Protein AF-A0A392STG4-F1 (afdb_monomer_lite)

Sequence (89 aa):
VQERDALLVTVKGLEDKVRALEDKLKETEGRGAADVITEEERVVDRAGVYAGLSRAMLVSKIFELNDTMLETASSQFHNAIAQIRALNA

Structure (mmCIF, N/CA/C/O backbone):
data_AF-A0A392STG4-F1
#
_entry.id   AF-A0A392STG4-F1
#
loop_
_atom_site.group_PDB
_atom_site.id
_atom_site.type_symbol
_atom_site.label_atom_id
_atom_site.label_alt_id
_atom_site.label_comp_id
_atom_site.label_asym_id
_atom_site.label_entity_id
_atom_site.label_seq_id
_atom_site.pdbx_PDB_ins_code
_atom_site.Cartn_x
_atom_site.Cartn_y
_atom_site.Cartn_z
_atom_site.occupancy
_atom_site.B_iso_or_equiv
_atom_site.auth_seq_id
_atom_site.auth_comp_id
_atom_site.auth_asym_id
_atom_site.auth_atom_id
_atom_site.pdbx_PDB_model_num
ATOM 1 N N . VAL A 1 1 ? -29.207 -13.043 54.695 1.00 74.06 1 VAL A N 1
ATOM 2 C CA . VAL A 1 1 ? -28.960 -11.577 54.690 1.00 74.06 1 VAL A CA 1
ATOM 3 C C . VAL A 1 1 ? -27.488 -11.280 54.410 1.00 74.06 1 VAL A C 1
ATOM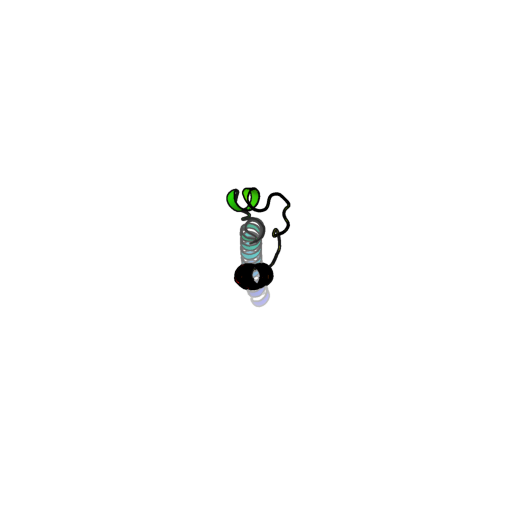 5 O O . VAL A 1 1 ? -27.229 -10.680 53.383 1.00 74.06 1 VAL A O 1
ATOM 8 N N . GLN A 1 2 ? -26.535 -11.817 55.184 1.00 87.50 2 GLN A N 1
ATOM 9 C CA . GLN A 1 2 ? -25.087 -11.625 54.948 1.00 87.50 2 GLN A CA 1
ATOM 10 C C . GLN A 1 2 ? -24.588 -11.973 53.535 1.00 87.50 2 GLN A C 1
ATOM 12 O O . GLN A 1 2 ? -23.871 -11.183 52.935 1.00 87.50 2 GLN A O 1
ATOM 17 N N . GLU A 1 3 ? -24.966 -13.130 52.988 1.00 88.56 3 GLU A N 1
ATOM 18 C CA . GLU A 1 3 ? -24.499 -13.567 51.660 1.00 88.56 3 GLU A CA 1
ATOM 19 C C . GLU A 1 3 ? -25.008 -12.657 50.532 1.00 88.56 3 GLU A C 1
ATOM 21 O O . GLU A 1 3 ? -24.261 -12.274 49.637 1.00 88.56 3 GLU A O 1
ATOM 26 N N . ARG A 1 4 ? -26.268 -12.221 50.639 1.00 92.12 4 ARG A N 1
ATOM 27 C CA . ARG A 1 4 ? -26.866 -11.229 49.739 1.00 92.12 4 ARG A CA 1
ATOM 28 C C . ARG A 1 4 ? -26.111 -9.900 49.800 1.00 92.12 4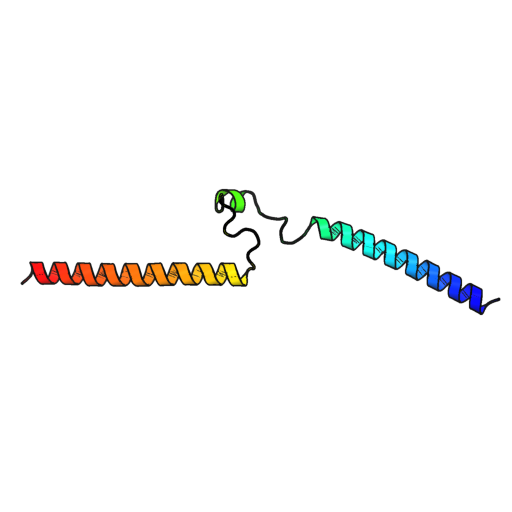 ARG A C 1
ATOM 30 O O . ARG A 1 4 ? -25.882 -9.285 48.764 1.00 92.12 4 ARG A O 1
ATOM 37 N N . ASP A 1 5 ? -25.739 -9.456 50.996 1.00 93.88 5 ASP A N 1
ATOM 38 C CA . ASP A 1 5 ? -25.051 -8.178 51.185 1.00 93.88 5 ASP A CA 1
ATOM 39 C C . ASP A 1 5 ? -23.605 -8.239 50.660 1.00 93.88 5 ASP A C 1
ATOM 41 O O . ASP A 1 5 ? -23.145 -7.297 50.017 1.00 93.88 5 ASP A O 1
ATOM 45 N N . ALA A 1 6 ? -22.921 -9.375 50.835 1.00 94.06 6 ALA A N 1
ATOM 46 C CA . ALA A 1 6 ? -21.611 -9.628 50.236 1.00 94.06 6 ALA A CA 1
ATOM 47 C C . ALA A 1 6 ? -21.676 -9.630 48.699 1.00 94.06 6 ALA A C 1
ATOM 49 O O . ALA A 1 6 ? -20.870 -8.967 48.044 1.00 94.06 6 ALA A O 1
ATOM 50 N N . LEU A 1 7 ? -22.677 -10.302 48.119 1.00 95.62 7 LEU A N 1
ATOM 51 C CA . LEU A 1 7 ? -22.910 -10.295 46.673 1.00 95.62 7 LEU A CA 1
ATOM 52 C C . LEU A 1 7 ? -23.177 -8.877 46.151 1.00 95.62 7 LEU A C 1
ATOM 5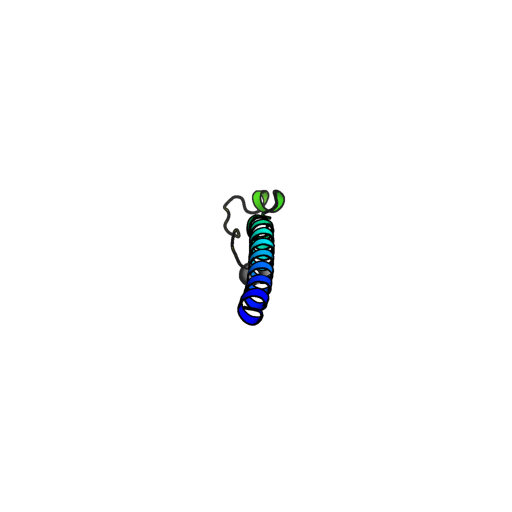4 O O . LEU A 1 7 ? -22.589 -8.475 45.150 1.00 95.62 7 LEU A O 1
ATOM 58 N N . LEU A 1 8 ? -23.973 -8.077 46.864 1.00 96.31 8 LEU A N 1
ATOM 59 C CA . LEU A 1 8 ? -24.250 -6.681 46.507 1.00 96.31 8 LEU A CA 1
ATOM 60 C C . LEU A 1 8 ? -22.984 -5.816 46.418 1.00 96.31 8 LEU A C 1
ATOM 62 O O . LEU A 1 8 ? -22.859 -4.999 45.505 1.00 96.31 8 LEU A O 1
ATOM 66 N N . VAL A 1 9 ? -22.033 -6.003 47.336 1.00 96.19 9 VAL A N 1
ATOM 67 C CA . VAL A 1 9 ? -20.743 -5.294 47.305 1.00 96.19 9 VAL A CA 1
ATOM 68 C C . VAL A 1 9 ? -19.915 -5.722 46.093 1.00 96.19 9 VAL A C 1
ATOM 70 O O . VAL A 1 9 ? -19.340 -4.872 45.412 1.00 96.19 9 VAL A O 1
ATOM 73 N N . THR A 1 10 ? -19.878 -7.022 45.789 1.00 96.50 10 THR A N 1
ATOM 74 C CA . THR A 1 10 ? -19.128 -7.523 44.626 1.00 96.50 10 THR A CA 1
ATOM 75 C C . THR A 1 10 ? -19.701 -7.030 43.301 1.00 96.50 10 THR A C 1
ATOM 77 O O . THR A 1 10 ? -18.931 -6.622 42.436 1.00 96.50 10 THR A O 1
ATOM 80 N N . VAL A 1 11 ? -21.031 -6.993 43.163 1.00 97.25 11 VAL A N 1
ATOM 81 C CA . VAL A 1 11 ? -21.708 -6.493 41.957 1.00 97.25 11 VAL A CA 1
ATOM 82 C C . VAL A 1 11 ? -21.371 -5.025 41.726 1.00 97.25 11 VAL A C 1
ATOM 84 O O . VAL A 1 11 ? -20.893 -4.695 40.646 1.00 97.25 11 VAL A O 1
ATOM 87 N N . LYS A 1 12 ? -21.478 -4.170 42.751 1.00 97.06 12 LYS A N 1
ATOM 88 C CA . LYS A 1 12 ? -21.066 -2.759 42.640 1.00 97.06 12 LYS A CA 1
ATOM 89 C C . LYS A 1 12 ? -19.606 -2.604 42.220 1.00 97.06 12 LYS A C 1
ATOM 91 O O . LYS A 1 12 ? -19.295 -1.829 41.323 1.00 97.06 12 LYS A O 1
ATOM 96 N N . GL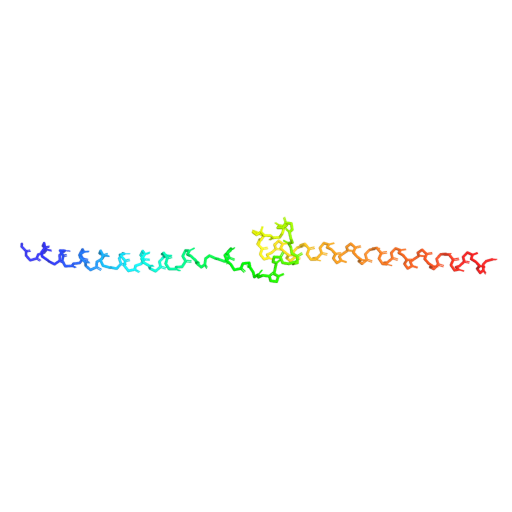Y A 1 13 ? -18.706 -3.377 42.829 1.00 97.62 13 GLY A N 1
ATOM 97 C CA . GLY A 1 13 ? -17.287 -3.334 42.476 1.00 97.62 13 GLY A CA 1
ATOM 98 C C . GLY A 1 13 ? -16.999 -3.787 41.039 1.00 97.62 13 GLY A C 1
ATOM 99 O O . GLY A 1 13 ? -16.043 -3.312 40.426 1.00 97.62 13 GLY A O 1
ATOM 100 N N . LEU A 1 14 ? -17.801 -4.702 40.490 1.00 97.62 14 LEU A N 1
ATOM 101 C CA . LEU A 1 14 ? -17.711 -5.113 39.088 1.00 97.62 14 LEU A CA 1
ATOM 102 C C . LEU A 1 14 ? -18.296 -4.053 38.151 1.00 97.62 14 LEU A C 1
ATOM 104 O O . LEU A 1 14 ? -17.661 -3.749 37.147 1.00 97.62 14 LEU A O 1
ATOM 108 N N . GLU A 1 15 ? -19.436 -3.453 38.491 1.00 97.81 15 GLU A N 1
ATOM 109 C CA . GLU A 1 15 ? -20.042 -2.352 37.728 1.00 97.81 15 GLU A CA 1
ATOM 110 C C . GLU A 1 15 ? -19.086 -1.158 37.597 1.00 97.81 15 GLU A C 1
ATOM 112 O O . GLU A 1 15 ? -18.924 -0.610 36.506 1.00 97.81 15 GLU A O 1
ATOM 117 N N . ASP A 1 16 ? -18.388 -0.795 38.677 1.00 98.12 16 ASP A N 1
ATOM 118 C CA . ASP A 1 16 ? -17.396 0.285 38.660 1.00 98.12 16 ASP A CA 1
ATOM 119 C C . ASP A 1 16 ? -16.186 -0.058 37.773 1.00 98.12 16 ASP A C 1
ATOM 121 O O . ASP A 1 16 ? -15.685 0.794 37.035 1.00 98.12 16 ASP A O 1
ATOM 125 N N . LYS A 1 17 ? -15.727 -1.319 37.792 1.00 97.75 17 LYS A N 1
ATOM 126 C CA . LYS A 1 17 ? -14.644 -1.786 36.909 1.00 97.75 17 LYS A CA 1
ATOM 127 C C . LYS A 1 17 ? -15.062 -1.798 35.446 1.00 97.75 17 LYS A C 1
ATOM 129 O O . LYS A 1 17 ? -14.261 -1.406 34.603 1.00 97.75 17 LYS A O 1
ATOM 134 N N . VAL A 1 18 ? -16.280 -2.247 35.147 1.00 97.75 18 VAL A N 1
ATOM 135 C CA . VAL A 1 18 ? -16.825 -2.243 33.784 1.00 97.75 18 VAL A CA 1
ATOM 136 C C . VAL A 1 18 ? -16.869 -0.814 33.261 1.00 97.75 18 VAL A C 1
ATOM 138 O O . VAL A 1 18 ? -16.303 -0.552 32.207 1.00 97.75 18 VAL A O 1
ATOM 141 N N . ARG A 1 19 ? -17.401 0.130 34.045 1.00 97.56 19 ARG A N 1
ATOM 142 C CA . ARG A 1 19 ? -17.441 1.548 33.666 1.00 97.56 19 ARG A CA 1
ATOM 143 C C . ARG A 1 19 ? -16.049 2.121 33.393 1.00 97.56 19 ARG A C 1
ATOM 145 O O . ARG A 1 19 ? -15.829 2.753 32.368 1.00 97.56 19 ARG A O 1
ATOM 152 N N . ALA A 1 20 ? -15.081 1.836 34.265 1.00 97.06 20 ALA A N 1
ATOM 153 C CA . ALA A 1 20 ? -13.702 2.281 34.069 1.00 97.06 20 ALA A CA 1
ATOM 154 C C . ALA A 1 20 ? -13.042 1.670 32.817 1.00 97.06 20 ALA A C 1
ATOM 156 O O . ALA A 1 20 ? -12.181 2.300 32.203 1.00 97.06 20 ALA A O 1
ATOM 157 N N . LEU A 1 21 ? -13.403 0.437 32.450 1.00 95.69 21 LEU A N 1
ATOM 158 C CA . LEU A 1 21 ? -12.931 -0.200 31.220 1.00 95.69 21 LEU A CA 1
ATOM 159 C C . LEU A 1 21 ? -13.606 0.388 29.976 1.00 95.69 21 LEU A C 1
ATOM 161 O O . LEU A 1 21 ? -12.918 0.599 28.983 1.00 95.69 21 LEU A O 1
ATOM 165 N N . GLU A 1 22 ? -14.900 0.698 30.034 1.00 94.06 22 GLU A N 1
ATOM 166 C CA . GLU A 1 22 ? -15.629 1.379 28.956 1.00 94.06 22 GLU A CA 1
ATOM 167 C C . GLU A 1 22 ? -15.075 2.785 28.688 1.00 94.06 22 GLU A C 1
ATOM 169 O O . GLU A 1 22 ? -14.889 3.160 27.531 1.00 94.06 22 GLU A O 1
ATOM 174 N N . ASP A 1 23 ? -14.749 3.546 29.736 1.00 93.81 23 ASP A N 1
ATOM 175 C CA . ASP A 1 23 ? -14.148 4.878 29.600 1.00 93.81 23 ASP A CA 1
ATOM 176 C C . ASP A 1 23 ? -12.752 4.807 28.964 1.00 93.81 23 ASP A C 1
ATOM 178 O O . ASP A 1 23 ? -12.434 5.585 28.063 1.00 93.81 23 ASP A O 1
ATOM 182 N N . LYS A 1 24 ? -11.930 3.826 29.368 1.00 90.94 24 LYS A N 1
ATOM 183 C CA . LYS A 1 24 ? -10.626 3.573 28.734 1.00 90.94 24 LYS A CA 1
ATOM 184 C C . LYS A 1 24 ? -10.773 3.151 27.281 1.00 90.94 24 LYS A C 1
ATOM 186 O O . LYS A 1 24 ? -10.004 3.611 26.444 1.00 90.94 24 LYS A O 1
ATOM 191 N N . LEU A 1 25 ? -11.744 2.289 26.982 1.00 86.56 25 LEU A N 1
ATOM 192 C CA . LEU A 1 25 ? -12.002 1.852 25.617 1.00 86.56 25 LEU A CA 1
ATOM 193 C C . LEU A 1 25 ? -12.347 3.061 24.743 1.00 86.56 25 LEU A C 1
ATOM 195 O O . LEU A 1 25 ? -11.682 3.262 23.733 1.00 86.56 25 LEU A O 1
ATOM 199 N N . LYS A 1 26 ? -13.254 3.934 25.195 1.00 85.50 26 LYS A N 1
ATOM 200 C CA . LYS A 1 26 ? -13.595 5.190 24.507 1.00 85.50 26 LYS A CA 1
ATOM 201 C C . LYS A 1 26 ? -12.396 6.122 24.319 1.00 85.50 26 LYS A C 1
ATOM 203 O O . LYS A 1 26 ? -12.247 6.714 23.253 1.00 85.50 26 LYS A O 1
ATOM 208 N N . GLU A 1 27 ? -11.521 6.246 25.321 1.00 81.00 27 GLU A N 1
ATOM 209 C CA . GLU A 1 27 ? -10.291 7.047 25.206 1.00 81.00 27 GLU A CA 1
ATOM 210 C C . GLU A 1 27 ? -9.354 6.491 24.117 1.00 81.00 27 GLU A C 1
ATOM 212 O O . GLU A 1 27 ? -8.698 7.249 23.399 1.00 81.00 27 GLU A O 1
ATOM 217 N N . THR A 1 28 ? -9.301 5.164 23.980 1.00 72.94 28 THR A N 1
ATOM 218 C CA . THR A 1 28 ? -8.477 4.477 22.975 1.00 72.94 28 THR A CA 1
ATOM 219 C C . THR A 1 28 ? -9.131 4.360 21.597 1.00 72.94 28 THR A C 1
ATOM 221 O O . THR A 1 28 ? -8.413 4.324 20.602 1.00 72.94 28 THR A O 1
ATOM 224 N N . GLU A 1 29 ? -10.462 4.349 21.507 1.00 64.50 29 GLU A N 1
ATOM 225 C CA . GLU A 1 29 ? -11.225 4.283 20.252 1.00 64.50 29 GLU A CA 1
ATOM 226 C C . GLU A 1 29 ? -10.997 5.532 19.387 1.00 64.50 29 GLU A C 1
ATOM 228 O O . GLU A 1 29 ? -10.886 5.420 18.170 1.00 64.50 29 GLU A O 1
ATOM 233 N N . GLY A 1 30 ? -10.812 6.704 20.010 1.00 55.28 30 GLY A N 1
ATOM 234 C CA . GLY A 1 30 ? -10.393 7.940 19.332 1.00 55.28 30 GLY A CA 1
ATOM 235 C C . GLY A 1 30 ? -8.897 8.013 18.990 1.00 55.28 30 GLY A C 1
ATOM 236 O O . GLY A 1 30 ? -8.440 9.008 18.444 1.00 55.28 30 GLY A O 1
ATOM 237 N N . A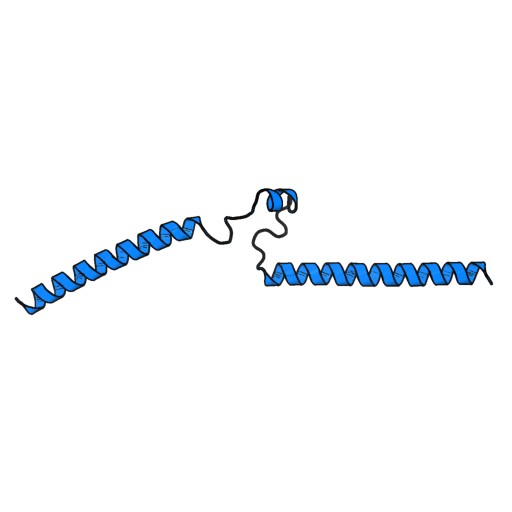RG A 1 31 ? -8.112 6.987 19.341 1.00 55.44 31 ARG A N 1
ATOM 238 C CA . ARG A 1 31 ? -6.684 6.843 18.999 1.00 55.44 31 ARG A CA 1
ATOM 239 C C . ARG A 1 31 ? -6.443 5.563 18.204 1.00 55.44 31 ARG A C 1
ATOM 241 O O . ARG A 1 31 ? -5.407 4.912 18.359 1.00 55.44 31 ARG A O 1
ATOM 248 N N . GLY A 1 32 ? -7.417 5.160 17.389 1.00 53.19 32 GLY A N 1
ATOM 249 C CA . GLY A 1 32 ? -7.233 4.050 16.467 1.00 53.19 32 GLY A CA 1
ATOM 250 C C . GLY A 1 32 ? -5.979 4.275 15.620 1.00 53.19 32 GLY A C 1
ATOM 251 O O . GLY A 1 32 ? -5.708 5.389 15.186 1.00 53.19 32 GLY A O 1
ATOM 252 N N . ALA A 1 33 ? -5.220 3.214 15.345 1.00 52.22 33 ALA A N 1
ATOM 253 C CA . ALA A 1 33 ? -4.044 3.265 14.468 1.00 52.22 33 ALA A CA 1
ATOM 254 C C . ALA A 1 33 ? -4.350 3.795 13.046 1.00 52.22 33 ALA A C 1
ATOM 256 O O . ALA A 1 33 ? -3.428 4.086 12.295 1.00 52.22 33 ALA A O 1
ATOM 257 N N . ALA A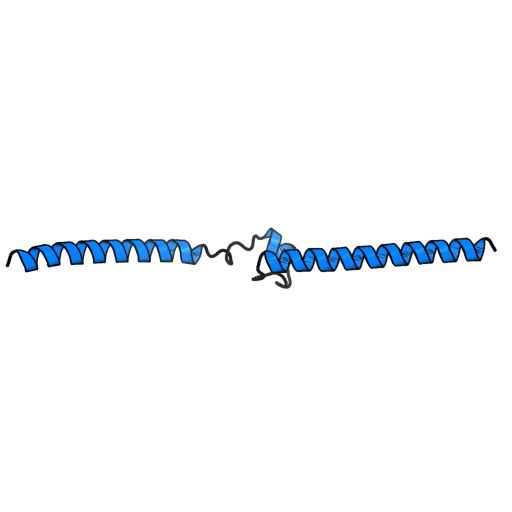 1 34 ? -5.633 3.916 12.688 1.00 50.66 34 ALA A N 1
ATOM 258 C CA . ALA A 1 34 ? -6.122 4.525 11.456 1.00 50.66 34 ALA A CA 1
ATOM 259 C C . ALA A 1 34 ? -6.247 6.064 11.515 1.00 50.66 34 ALA A C 1
ATOM 261 O O . ALA A 1 34 ? -6.378 6.683 10.466 1.00 50.66 34 ALA A O 1
ATOM 262 N N . ASP A 1 35 ? -6.212 6.679 12.704 1.00 52.62 35 ASP A N 1
ATOM 263 C CA . ASP A 1 35 ? -6.509 8.110 12.906 1.00 52.62 35 ASP A CA 1
ATOM 264 C C . ASP A 1 35 ? -5.252 8.988 13.043 1.00 52.62 35 ASP A C 1
ATOM 266 O O . ASP A 1 35 ? -5.330 10.191 13.272 1.00 52.62 35 ASP A O 1
ATOM 270 N N . VAL A 1 36 ? -4.066 8.397 12.873 1.00 60.75 36 VAL A N 1
ATOM 271 C CA . VAL A 1 36 ? -2.793 9.133 12.812 1.00 60.75 36 VAL A CA 1
ATOM 272 C C . VAL A 1 36 ? -2.227 9.052 11.396 1.00 60.75 36 VAL A C 1
ATOM 274 O O . VAL A 1 36 ? -1.070 8.696 11.198 1.00 60.75 36 VAL A O 1
ATOM 277 N N . ILE A 1 37 ? -3.052 9.360 10.392 1.00 68.25 37 ILE A N 1
ATOM 278 C CA . ILE A 1 37 ? -2.521 9.747 9.081 1.00 68.25 37 ILE A CA 1
ATOM 279 C C . ILE A 1 37 ? -1.930 11.137 9.285 1.00 68.25 37 ILE A C 1
ATOM 281 O O . ILE A 1 37 ? -2.664 12.103 9.506 1.00 68.25 37 ILE A O 1
ATOM 285 N N . THR A 1 38 ? -0.604 11.235 9.282 1.00 79.38 38 THR A N 1
ATOM 286 C CA . THR A 1 38 ? 0.049 12.529 9.484 1.00 79.38 38 THR A CA 1
ATOM 287 C C . THR A 1 38 ? -0.193 13.432 8.276 1.00 79.38 38 THR A C 1
ATOM 289 O O . THR A 1 38 ? -0.488 12.960 7.174 1.00 79.38 38 THR A O 1
ATOM 292 N N . GLU A 1 39 ? -0.060 14.746 8.447 1.00 81.25 39 GLU A N 1
ATOM 293 C CA . GLU A 1 39 ? -0.176 15.660 7.305 1.00 81.25 39 GLU A CA 1
ATOM 294 C C . GLU A 1 39 ? 0.874 15.355 6.229 1.00 81.25 39 GLU A C 1
ATOM 296 O O . GLU A 1 39 ? 0.597 15.467 5.036 1.00 81.25 39 GLU A O 1
ATOM 301 N N . GLU A 1 40 ? 2.053 14.872 6.623 1.00 83.81 40 GLU A N 1
ATOM 302 C CA . GLU A 1 40 ? 3.073 14.401 5.689 1.00 83.81 40 GLU A CA 1
ATOM 303 C C . GLU A 1 40 ? 2.582 13.201 4.867 1.00 83.81 40 GLU A C 1
ATOM 305 O O . GLU A 1 40 ? 2.777 13.176 3.651 1.00 83.81 40 GLU A O 1
ATOM 310 N N . GLU A 1 41 ? 1.899 12.237 5.491 1.00 84.94 41 GLU A N 1
ATOM 311 C CA . GLU A 1 41 ? 1.301 11.104 4.779 1.00 84.94 41 GLU A CA 1
ATOM 312 C C . GLU A 1 41 ? 0.209 11.572 3.808 1.00 84.94 41 GLU A C 1
ATOM 314 O O . GLU A 1 41 ? 0.203 11.147 2.654 1.00 84.94 41 GLU A O 1
ATOM 319 N N . ARG A 1 42 ? -0.641 12.532 4.202 1.00 85.75 42 ARG A N 1
ATOM 320 C CA . ARG A 1 42 ? -1.657 13.120 3.304 1.00 85.75 42 ARG A CA 1
ATOM 321 C C . ARG A 1 42 ? -1.052 13.854 2.108 1.00 85.75 42 ARG A C 1
ATOM 323 O O . ARG A 1 42 ? -1.661 13.899 1.036 1.00 85.75 42 ARG A O 1
ATOM 330 N N . VAL A 1 43 ? 0.120 14.466 2.281 1.00 92.56 43 VAL A N 1
ATOM 331 C CA . VAL A 1 43 ? 0.841 15.147 1.197 1.00 92.56 43 VAL A CA 1
ATOM 332 C C . VAL A 1 43 ? 1.401 14.134 0.198 1.00 92.56 43 VAL A C 1
ATOM 334 O O . VAL A 1 43 ? 1.308 14.368 -1.010 1.00 92.56 43 VAL A O 1
ATOM 337 N N . VAL A 1 44 ? 1.962 13.024 0.684 1.00 91.00 44 VAL A N 1
ATOM 338 C CA . VAL A 1 44 ? 2.594 11.993 -0.154 1.00 91.00 44 VAL A CA 1
ATOM 339 C C . VAL A 1 44 ? 1.557 11.076 -0.813 1.00 91.00 44 VAL A C 1
ATOM 341 O O . VAL A 1 44 ? 1.691 10.758 -1.993 1.00 91.00 44 VAL A O 1
ATOM 344 N N . ASP A 1 45 ? 0.496 10.706 -0.097 1.00 92.56 45 ASP A N 1
ATOM 345 C CA . ASP A 1 45 ? -0.605 9.874 -0.586 1.00 92.56 45 ASP A CA 1
ATOM 346 C C . ASP A 1 45 ? -1.899 10.682 -0.750 1.00 92.56 45 ASP A C 1
ATOM 348 O O . ASP A 1 45 ? -2.928 10.437 -0.120 1.00 92.56 45 ASP A O 1
ATOM 352 N N . ARG A 1 46 ? -1.868 11.674 -1.646 1.00 92.69 46 ARG A N 1
ATOM 353 C CA . ARG A 1 46 ? -3.029 12.547 -1.900 1.00 92.69 46 ARG A CA 1
ATOM 354 C C . ARG A 1 46 ? -4.274 11.778 -2.361 1.00 92.69 46 ARG A C 1
ATOM 356 O O . ARG A 1 46 ? -5.393 12.236 -2.142 1.00 92.69 46 ARG A O 1
ATOM 363 N N . ALA A 1 47 ? -4.081 10.650 -3.042 1.00 92.94 47 ALA A N 1
ATOM 364 C CA . ALA A 1 47 ? -5.165 9.811 -3.541 1.00 92.94 47 ALA A CA 1
ATOM 365 C C . ALA A 1 47 ? -5.683 8.808 -2.493 1.00 92.94 47 ALA A C 1
ATOM 367 O O . ALA A 1 47 ? -6.699 8.163 -2.745 1.00 92.94 47 ALA A O 1
ATOM 368 N N . GLY A 1 48 ? -5.020 8.688 -1.336 1.00 90.12 48 GLY A N 1
ATOM 369 C CA . GLY A 1 48 ? -5.395 7.750 -0.281 1.00 90.12 48 GLY A CA 1
ATOM 370 C C . GLY A 1 48 ? -5.245 6.284 -0.696 1.00 90.12 48 GLY A C 1
ATOM 371 O O . GLY A 1 48 ? -6.007 5.441 -0.235 1.00 90.12 48 GLY A O 1
ATOM 372 N N . VAL A 1 49 ? -4.321 5.973 -1.608 1.00 92.19 49 VAL A N 1
ATOM 373 C CA . VAL A 1 49 ? -4.091 4.615 -2.132 1.00 92.19 49 VAL A CA 1
ATOM 374 C C . VAL A 1 49 ? -3.556 3.679 -1.046 1.00 92.19 49 VAL A C 1
ATOM 376 O O . VAL A 1 49 ? -3.808 2.475 -1.073 1.00 92.19 49 VAL A O 1
ATOM 379 N N . TYR A 1 50 ? -2.807 4.232 -0.100 1.00 91.12 50 TYR A N 1
ATOM 380 C CA . TYR A 1 50 ? -2.152 3.523 0.989 1.00 91.12 50 TYR A CA 1
ATOM 381 C C . TYR A 1 50 ? -2.913 3.642 2.310 1.00 91.12 50 TYR A C 1
ATOM 383 O O . TYR A 1 50 ? -2.681 2.843 3.221 1.00 91.12 50 TYR A O 1
ATOM 391 N N . ALA A 1 51 ? -3.863 4.577 2.389 1.00 88.44 51 ALA A N 1
ATOM 392 C CA . ALA A 1 51 ? -4.744 4.736 3.533 1.00 88.44 51 ALA A CA 1
ATOM 393 C C . ALA A 1 51 ? -5.465 3.415 3.864 1.00 88.44 51 ALA A C 1
ATOM 395 O O . ALA A 1 51 ? -6.139 2.809 3.031 1.00 88.44 51 ALA A O 1
ATOM 396 N N . GLY A 1 52 ? -5.314 2.956 5.108 1.00 83.19 52 GLY A N 1
ATOM 397 C CA . GLY A 1 52 ? -5.942 1.725 5.596 1.00 83.19 52 GLY A CA 1
ATOM 398 C C . GLY A 1 52 ? -5.241 0.424 5.191 1.00 83.19 52 GLY A C 1
ATOM 399 O O . GLY A 1 52 ? -5.688 -0.651 5.599 1.00 83.19 52 GLY A O 1
ATOM 400 N N . LEU A 1 53 ? -4.131 0.477 4.446 1.00 89.69 53 LEU A N 1
ATOM 401 C CA . LEU A 1 53 ? -3.313 -0.711 4.226 1.00 89.69 53 LEU A CA 1
ATOM 402 C C . LEU A 1 53 ? -2.630 -1.149 5.522 1.00 89.69 53 LEU A C 1
ATOM 404 O O . LEU A 1 53 ? -2.111 -0.347 6.297 1.00 89.69 53 LEU A O 1
ATOM 408 N N . SER A 1 54 ? -2.567 -2.465 5.735 1.00 89.38 54 SER A N 1
ATOM 409 C CA . SER A 1 54 ? -1.744 -3.001 6.817 1.00 89.38 54 SER A CA 1
ATOM 410 C C . SER A 1 54 ? -0.259 -2.763 6.531 1.00 89.38 54 SER A C 1
ATOM 412 O O . SER A 1 54 ? 0.175 -2.695 5.378 1.00 89.38 54 SER A O 1
ATOM 414 N N . ARG A 1 55 ? 0.564 -2.741 7.585 1.00 90.31 55 ARG A N 1
ATOM 415 C CA . ARG A 1 55 ? 2.023 -2.613 7.448 1.00 90.31 55 ARG A CA 1
ATOM 416 C C . ARG A 1 55 ? 2.626 -3.679 6.522 1.00 90.31 55 ARG A C 1
ATOM 418 O O . ARG A 1 55 ? 3.542 -3.375 5.768 1.00 90.31 55 ARG A O 1
ATOM 425 N N . ALA A 1 56 ? 2.109 -4.909 6.554 1.00 95.50 56 ALA A N 1
ATOM 426 C CA . ALA A 1 56 ? 2.572 -5.984 5.676 1.00 95.50 56 ALA A CA 1
ATOM 427 C C . ALA A 1 56 ? 2.258 -5.700 4.198 1.00 95.50 56 ALA A C 1
ATOM 429 O O . ALA A 1 56 ? 3.101 -5.939 3.336 1.00 95.50 56 ALA A O 1
ATOM 430 N N . MET A 1 57 ? 1.080 -5.141 3.907 1.00 95.56 57 MET A N 1
ATOM 431 C CA . MET A 1 57 ? 0.701 -4.757 2.545 1.00 95.56 57 MET A CA 1
ATOM 432 C C . MET A 1 57 ? 1.549 -3.600 2.014 1.00 95.56 57 MET A C 1
ATOM 434 O O . MET A 1 57 ? 2.001 -3.664 0.874 1.00 95.56 57 MET A O 1
ATOM 438 N N . LEU A 1 58 ? 1.820 -2.582 2.838 1.00 94.50 58 LEU A N 1
ATOM 439 C CA . LEU A 1 58 ? 2.715 -1.480 2.464 1.00 94.50 58 LEU A CA 1
ATOM 440 C C . LEU A 1 58 ? 4.117 -1.989 2.123 1.00 94.50 58 LEU A C 1
ATOM 442 O O . LEU A 1 58 ? 4.676 -1.634 1.090 1.00 94.50 58 LEU A O 1
ATOM 446 N N . VAL A 1 59 ? 4.658 -2.875 2.963 1.00 96.94 59 VAL A N 1
ATOM 447 C CA . VAL A 1 59 ? 5.957 -3.512 2.719 1.00 96.94 59 VAL A CA 1
ATOM 448 C C . VAL A 1 59 ? 5.937 -4.313 1.415 1.00 96.94 59 VAL A C 1
ATOM 450 O O . VAL A 1 59 ? 6.840 -4.142 0.603 1.00 96.94 59 VAL A O 1
ATOM 453 N N . SER A 1 60 ? 4.895 -5.114 1.165 1.00 98.00 60 SER A N 1
ATOM 454 C CA . SER A 1 60 ? 4.734 -5.846 -0.103 1.00 98.00 60 SER A CA 1
ATOM 455 C C . SER A 1 60 ? 4.777 -4.909 -1.310 1.00 98.00 60 SER A C 1
ATOM 457 O O . SER A 1 60 ? 5.494 -5.170 -2.272 1.00 98.00 60 SER A O 1
ATOM 459 N N . LYS A 1 61 ? 4.076 -3.771 -1.240 1.00 97.19 61 LYS A N 1
ATOM 460 C CA . LYS A 1 61 ? 4.036 -2.795 -2.332 1.00 97.19 61 LYS A CA 1
ATOM 461 C C . LYS A 1 61 ? 5.391 -2.142 -2.607 1.00 97.19 61 LYS A C 1
ATOM 463 O O . LYS A 1 61 ? 5.730 -1.903 -3.763 1.00 97.19 61 LYS A O 1
ATOM 468 N N . ILE A 1 62 ? 6.174 -1.885 -1.558 1.00 96.81 62 ILE A N 1
ATOM 469 C CA . ILE A 1 62 ? 7.546 -1.374 -1.685 1.00 96.81 62 ILE A CA 1
ATOM 470 C C . ILE A 1 62 ? 8.432 -2.392 -2.415 1.00 96.81 62 ILE A C 1
ATOM 472 O O . ILE A 1 62 ? 9.188 -2.006 -3.304 1.00 96.81 62 ILE A O 1
ATOM 476 N N . PHE A 1 63 ? 8.325 -3.681 -2.078 1.00 98.19 63 PHE A N 1
ATOM 477 C CA . PHE A 1 63 ? 9.072 -4.733 -2.776 1.00 98.19 63 PHE A CA 1
ATOM 478 C C . PHE A 1 63 ? 8.668 -4.848 -4.250 1.00 98.19 63 PHE A C 1
ATOM 480 O O . PHE A 1 63 ? 9.543 -4.816 -5.108 1.00 98.19 63 PHE A O 1
ATOM 487 N N . GLU A 1 64 ? 7.368 -4.861 -4.558 1.00 98.06 64 GLU A N 1
ATOM 488 C CA . GLU A 1 64 ? 6.874 -4.883 -5.946 1.00 98.06 64 GLU A CA 1
ATOM 489 C C . GLU A 1 64 ? 7.437 -3.726 -6.791 1.00 98.06 64 GLU A C 1
ATOM 491 O O . GLU A 1 64 ? 7.844 -3.916 -7.943 1.00 98.06 64 GLU A O 1
ATOM 496 N N . LEU A 1 65 ? 7.467 -2.514 -6.224 1.00 97.44 65 LEU A N 1
ATOM 497 C CA . LEU A 1 65 ? 8.023 -1.340 -6.893 1.00 97.44 65 LEU A CA 1
ATOM 498 C C . LEU A 1 65 ? 9.529 -1.497 -7.135 1.00 97.44 65 LEU A C 1
ATOM 500 O O . LEU A 1 65 ? 9.997 -1.249 -8.247 1.00 97.44 65 LEU A O 1
ATOM 504 N N . ASN A 1 66 ? 10.274 -1.919 -6.112 1.00 98.19 66 ASN A N 1
ATOM 505 C CA . ASN A 1 66 ? 11.720 -2.110 -6.201 1.00 98.19 66 ASN A CA 1
ATOM 506 C C . ASN A 1 66 ? 12.095 -3.157 -7.254 1.00 98.19 66 ASN A C 1
ATOM 508 O O . ASN A 1 66 ? 12.989 -2.903 -8.061 1.00 98.19 66 ASN A O 1
ATOM 512 N N . ASP A 1 67 ? 11.388 -4.286 -7.293 1.00 98.44 67 ASP A N 1
ATOM 513 C CA . ASP A 1 67 ? 11.620 -5.346 -8.278 1.00 98.44 67 ASP A CA 1
ATOM 514 C C . ASP A 1 67 ? 11.365 -4.829 -9.699 1.00 98.44 67 ASP A C 1
ATOM 516 O O . ASP A 1 67 ? 12.191 -5.001 -10.597 1.00 98.44 67 ASP A O 1
ATOM 520 N N . THR A 1 68 ? 10.270 -4.089 -9.897 1.00 98.38 68 THR A N 1
ATOM 521 C CA . THR A 1 68 ? 9.945 -3.483 -11.198 1.00 98.38 68 THR A CA 1
ATOM 522 C C . THR A 1 68 ? 11.021 -2.489 -11.649 1.00 98.38 68 THR A C 1
ATOM 524 O O . THR A 1 68 ? 11.416 -2.471 -12.821 1.00 98.38 68 THR A O 1
ATOM 527 N N . MET A 1 69 ? 11.518 -1.655 -10.731 1.00 98.44 69 MET A N 1
ATOM 528 C CA . MET A 1 69 ? 12.591 -0.701 -11.021 1.00 98.44 69 MET A CA 1
ATOM 529 C C . MET A 1 69 ? 13.902 -1.410 -11.370 1.00 98.44 69 MET A C 1
ATOM 531 O O . MET A 1 69 ? 14.578 -0.998 -12.315 1.00 98.44 69 MET A O 1
ATOM 535 N N . LEU A 1 70 ? 14.244 -2.481 -10.651 1.00 98.38 70 LEU A N 1
ATOM 536 C CA . LEU A 1 70 ? 15.443 -3.275 -10.901 1.00 98.38 70 LEU A CA 1
ATOM 537 C C . LEU A 1 70 ? 15.408 -3.927 -12.287 1.00 98.38 70 LEU A C 1
ATOM 539 O O . LEU A 1 70 ? 16.364 -3.793 -13.054 1.00 98.38 70 LEU A O 1
ATOM 543 N N . GLU A 1 71 ? 14.296 -4.571 -12.637 1.00 98.38 71 GLU A N 1
ATOM 544 C CA . GLU A 1 71 ? 14.113 -5.200 -13.949 1.00 98.38 71 GLU A CA 1
ATOM 545 C C . GLU A 1 71 ? 14.175 -4.177 -15.089 1.00 98.38 71 GLU A C 1
ATOM 547 O O . GLU A 1 71 ? 14.814 -4.403 -16.125 1.00 98.38 71 GLU A O 1
ATOM 552 N N . THR A 1 72 ? 13.578 -3.001 -14.879 1.00 98.50 72 THR A N 1
ATOM 553 C CA . THR A 1 72 ? 13.626 -1.899 -15.846 1.00 98.50 72 THR A CA 1
ATOM 554 C C . THR A 1 72 ? 15.058 -1.407 -16.054 1.00 98.50 72 THR A C 1
ATOM 556 O O . THR A 1 72 ? 15.508 -1.286 -17.195 1.00 98.50 72 THR A O 1
ATOM 559 N N . ALA A 1 73 ? 15.800 -1.159 -14.972 1.00 98.44 73 ALA A N 1
ATOM 560 C CA . ALA A 1 73 ? 17.184 -0.697 -15.036 1.00 98.44 73 ALA A CA 1
ATOM 561 C C . ALA A 1 73 ? 18.105 -1.738 -15.694 1.00 98.44 73 ALA A C 1
ATOM 563 O O . ALA A 1 73 ? 18.914 -1.394 -16.559 1.00 98.44 73 ALA A O 1
ATOM 564 N N . SER A 1 74 ? 17.940 -3.017 -15.345 1.00 98.50 74 SER A N 1
ATOM 565 C CA . SER A 1 74 ? 18.662 -4.131 -15.968 1.00 98.50 74 SER A CA 1
ATOM 566 C C . SER A 1 74 ? 18.406 -4.179 -17.474 1.00 98.50 74 SER A C 1
ATOM 568 O O . SER A 1 74 ? 19.345 -4.227 -18.273 1.00 98.50 74 SER A O 1
ATOM 570 N N . SER A 1 75 ? 17.140 -4.089 -17.885 1.00 98.50 75 SER A N 1
ATOM 571 C CA . SER A 1 75 ? 16.753 -4.099 -19.297 1.00 98.50 75 SER A CA 1
ATOM 572 C C . SER A 1 75 ? 17.340 -2.911 -20.063 1.00 98.50 75 SER A C 1
ATOM 574 O O . SER A 1 75 ? 17.870 -3.079 -21.164 1.00 98.50 75 SER A O 1
ATOM 576 N N . GLN A 1 76 ? 17.305 -1.713 -19.474 1.00 98.56 76 GLN A N 1
ATOM 577 C CA . GLN A 1 76 ? 17.898 -0.511 -20.066 1.00 98.56 76 GLN A CA 1
ATOM 578 C C . GLN A 1 76 ? 19.413 -0.643 -20.237 1.00 98.56 76 GLN A C 1
ATOM 580 O O . GLN A 1 76 ? 19.944 -0.291 -21.290 1.00 98.56 76 GLN A O 1
ATOM 585 N N . PHE A 1 77 ? 20.105 -1.197 -19.242 1.00 98.50 77 PHE A N 1
ATOM 586 C CA . PHE A 1 77 ? 21.544 -1.431 -19.308 1.00 98.50 77 PHE A CA 1
ATOM 587 C C . PHE A 1 77 ? 21.916 -2.405 -20.432 1.00 98.50 77 PHE A C 1
ATOM 589 O O . PHE A 1 77 ? 22.786 -2.107 -21.253 1.00 98.50 77 PHE A O 1
ATOM 596 N N . HIS A 1 78 ? 21.222 -3.543 -20.522 1.00 98.56 78 HIS A N 1
ATOM 597 C CA . HIS A 1 78 ? 21.445 -4.514 -21.595 1.00 98.56 78 HIS A CA 1
ATOM 598 C C . HIS A 1 78 ? 21.188 -3.909 -22.976 1.00 98.56 78 HIS A C 1
ATOM 600 O O . HIS A 1 78 ? 21.962 -4.139 -23.906 1.00 98.56 78 HIS A O 1
ATOM 606 N N . ASN A 1 79 ? 20.134 -3.102 -23.103 1.00 98.25 79 ASN A N 1
ATOM 607 C CA . ASN A 1 79 ? 19.817 -2.410 -24.344 1.00 98.25 79 ASN A CA 1
ATOM 608 C C . ASN A 1 79 ? 20.929 -1.417 -24.733 1.00 98.25 79 ASN A C 1
ATOM 610 O O . ASN A 1 79 ? 21.425 -1.468 -25.857 1.00 98.25 79 ASN A O 1
ATOM 614 N N . ALA A 1 80 ? 21.399 -0.591 -23.793 1.00 98.56 80 ALA A N 1
ATOM 615 C CA . ALA A 1 80 ? 22.502 0.340 -24.030 1.00 98.56 80 ALA A CA 1
ATOM 616 C C . ALA A 1 80 ? 23.787 -0.384 -24.474 1.00 98.56 80 ALA A C 1
ATOM 618 O O . ALA A 1 80 ? 24.434 0.031 -25.435 1.00 98.56 80 ALA A O 1
ATOM 619 N N . ILE A 1 81 ? 24.126 -1.513 -23.839 1.00 98.06 81 ILE A N 1
ATOM 620 C CA . ILE A 1 81 ? 25.257 -2.352 -24.263 1.00 98.06 81 ILE A CA 1
ATOM 621 C C . ILE A 1 81 ? 25.069 -2.862 -25.693 1.00 98.06 81 ILE A C 1
ATOM 623 O O . ILE A 1 81 ? 26.017 -2.835 -26.479 1.00 98.06 81 ILE A O 1
ATOM 627 N N . ALA A 1 82 ? 23.874 -3.345 -26.036 1.00 98.06 82 ALA A N 1
ATOM 628 C CA . ALA A 1 82 ? 23.590 -3.847 -27.375 1.00 98.06 82 ALA A CA 1
ATOM 629 C C . ALA A 1 82 ? 23.768 -2.749 -28.435 1.00 98.06 82 ALA A C 1
ATOM 631 O O . ALA A 1 82 ? 24.401 -2.994 -29.460 1.00 98.06 82 ALA A O 1
ATOM 632 N N . GLN A 1 83 ? 23.295 -1.531 -28.155 1.00 97.88 83 GLN A N 1
ATOM 633 C CA . GLN A 1 83 ? 23.478 -0.381 -29.043 1.00 97.88 83 GLN A CA 1
ATOM 634 C C . GLN A 1 83 ? 24.958 -0.020 -29.230 1.00 97.88 83 GLN A C 1
ATOM 636 O O . GLN A 1 83 ? 25.403 0.161 -30.361 1.00 97.88 83 GLN A O 1
ATOM 641 N N . ILE A 1 84 ? 25.745 0.022 -28.148 1.00 97.75 84 ILE A N 1
ATOM 642 C CA . ILE A 1 84 ? 27.190 0.304 -28.221 1.00 97.75 84 ILE A CA 1
ATOM 643 C C . ILE A 1 84 ? 27.910 -0.758 -29.059 1.00 97.75 84 ILE A C 1
ATOM 645 O O . ILE A 1 84 ? 28.749 -0.430 -29.894 1.00 97.75 84 ILE A O 1
ATOM 649 N N . ARG A 1 85 ? 27.579 -2.039 -28.861 1.00 97.19 85 ARG A N 1
ATOM 650 C CA . ARG A 1 85 ? 28.164 -3.135 -29.647 1.00 97.19 85 ARG A CA 1
ATOM 651 C C . ARG A 1 85 ? 27.803 -3.037 -31.125 1.00 97.19 85 ARG A C 1
ATOM 653 O O . ARG A 1 85 ? 28.672 -3.279 -31.949 1.00 97.19 85 ARG A O 1
ATOM 660 N N . ALA A 1 86 ? 26.562 -2.675 -31.446 1.00 96.88 86 ALA A N 1
ATOM 661 C CA . ALA A 1 86 ? 26.116 -2.502 -32.824 1.00 96.88 86 ALA A CA 1
ATOM 662 C C . ALA A 1 86 ? 26.810 -1.324 -33.526 1.00 96.88 86 ALA A C 1
ATOM 664 O O . ALA A 1 86 ? 27.078 -1.413 -34.716 1.00 96.88 86 ALA A O 1
ATOM 665 N N . LEU A 1 87 ? 27.120 -0.244 -32.800 1.00 96.19 87 LEU A N 1
ATOM 666 C CA . LEU A 1 87 ? 27.859 0.899 -33.346 1.00 96.19 87 LEU A CA 1
ATOM 667 C C . LEU A 1 87 ? 29.341 0.585 -33.602 1.00 96.19 87 LEU A C 1
ATOM 669 O O . LEU A 1 87 ? 29.946 1.165 -34.496 1.00 96.19 87 LEU A O 1
ATOM 673 N N . ASN A 1 88 ? 29.923 -0.303 -32.795 1.00 94.62 88 ASN A N 1
ATOM 674 C CA . ASN A 1 88 ? 31.332 -0.690 -32.880 1.00 94.62 88 ASN A CA 1
ATOM 675 C C . ASN A 1 88 ? 31.593 -1.884 -33.823 1.00 94.62 88 ASN A C 1
ATOM 677 O O . ASN A 1 88 ? 32.731 -2.353 -33.878 1.00 94.62 88 ASN A O 1
ATOM 681 N N . ALA A 1 89 ? 30.560 -2.406 -34.488 1.00 76.12 89 ALA A N 1
ATOM 682 C CA . ALA A 1 89 ? 30.650 -3.491 -35.467 1.00 76.12 89 ALA A CA 1
ATOM 683 C C . ALA A 1 89 ? 30.866 -2.937 -36.881 1.00 76.12 89 ALA A C 1
ATOM 685 O O . ALA A 1 89 ? 31.638 -3.575 -37.632 1.00 76.12 89 ALA A O 1
#

Secondary structure (DSSP, 8-state):
-HHHHHHHHHHHHHHHHHHHHHHHHHHHHTT-TTS---HHHHHH-TT-SSTT--HHHHHHHHHHHHHHHHHHHHHHHHHHHHHHHHHT-

pLDDT: mean 89.81, std 12.59, range [50.66, 98.56]

Radius of gyration: 29.97 Å; chains: 1; bounding box: 60×29×90 Å

Organism: NCBI:txid97028

Foldseek 3Di:
DVVVVVVVVVVVVVVVVVVVVVVVVVVCVCVPPLNCCDVVNCVVPVVCPCRPPDPVVVVVVVVVVVVVVVVVVVVVVVVVVVVVVVVVD